Protein AF-A0A354C3R6-F1 (afdb_monomer)

Foldseek 3Di:
DVVCCVPVLPDQDDDDDDDPDDPPPDDDDDDDDPLVVLLVLLLVLCVVCVVVLVVQQDPVLNVLSVVLNVDPDLLPLADDLLSVLSSVLSLVLVLVVPVPCSVVSVVSCSSVVSSVVSNVCNVPVPDDPVRNVVVVVVSSVSNSVCVVVSVVSRD

Secondary structure (DSSP, 8-state):
-GGGHHHHTT--S----PPPS-----PPPP----HHHHHHHHHHHHHHHHHHHTTTS-HHHHHHHHHHHH---STT----HHHHHHHHHHHHHHHHH-TTTHHHHHHTTHHHHHHHHHHHHHHHTT--HHHHHHHHHHHHHHHHHTHHHHHHH--

Solvent-accessible surface area (backbone atoms only — not comparable to full-atom values): 9288 Å² total; per-residue (Å²): 110,79,95,48,42,84,55,61,73,71,57,81,67,87,74,93,72,89,80,84,78,81,84,75,84,72,77,76,81,88,77,90,77,68,46,68,58,28,47,48,48,20,47,52,37,44,74,75,37,39,80,62,48,62,75,68,47,53,73,72,49,48,50,50,54,54,50,56,65,68,54,82,53,74,83,72,38,72,61,57,64,72,50,50,46,51,48,53,43,41,49,54,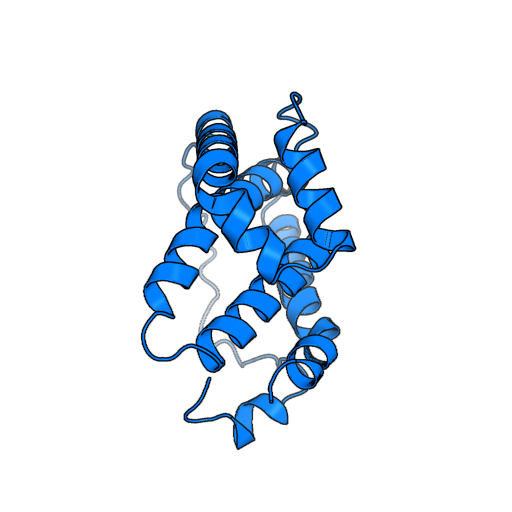36,51,40,66,78,31,78,92,52,25,64,70,56,53,59,64,44,53,28,57,49,30,36,44,51,38,17,44,52,59,74,43,71,89,47,54,72,68,58,43,53,55,48,50,52,54,52,54,46,54,47,46,76,44,40,69,58,42,56,75,63,57,126

Sequence (155 aa):
MESYADYWRNIKGSQEVPTLGDAIGQVPVPFEIDQANLIEYFKIGFKNFGLVWEKFVERKDWKVIKNLVRNSSMEEFNFPIETWVRIVYRYVGVFHDTPRQRFKVLDTMIPLYYARVASMVNELKEKNQEESEQHFEKQARAFEDMKDYLLKIWK

Structure (mmCIF, N/CA/C/O backbone):
data_AF-A0A354C3R6-F1
#
_entry.id   AF-A0A354C3R6-F1
#
loop_
_atom_site.group_PDB
_atom_site.id
_atom_site.type_symbol
_atom_site.label_atom_id
_atom_site.label_alt_id
_atom_site.label_comp_id
_atom_site.label_asym_id
_atom_site.label_entity_id
_atom_site.label_seq_id
_atom_site.pdbx_PDB_ins_code
_atom_site.Cartn_x
_atom_site.Cartn_y
_atom_site.Cartn_z
_atom_site.occupancy
_atom_site.B_iso_or_equiv
_atom_site.auth_seq_id
_atom_site.auth_comp_id
_atom_site.auth_asym_id
_atom_site.auth_atom_id
_atom_site.pdbx_PDB_model_num
ATOM 1 N N . MET A 1 1 ? 5.071 -17.386 -5.646 1.00 80.50 1 MET A N 1
ATOM 2 C CA . MET A 1 1 ? 4.512 -16.866 -6.913 1.00 80.50 1 MET A CA 1
ATOM 3 C C . MET A 1 1 ? 5.106 -17.606 -8.106 1.00 80.50 1 MET A C 1
ATOM 5 O O . MET A 1 1 ? 4.322 -18.172 -8.850 1.00 80.50 1 MET A O 1
ATOM 9 N N . GLU A 1 2 ? 6.437 -17.711 -8.237 1.00 85.38 2 GLU A N 1
ATOM 10 C CA . GLU A 1 2 ? 7.088 -18.434 -9.356 1.00 85.38 2 GLU A CA 1
ATOM 11 C C . GLU A 1 2 ? 6.682 -19.909 -9.490 1.00 85.38 2 GLU A C 1
ATOM 13 O O . GLU A 1 2 ? 6.153 -20.319 -10.515 1.00 85.38 2 GLU A O 1
ATOM 18 N N . SER A 1 3 ? 6.875 -20.706 -8.435 1.00 88.69 3 SER A N 1
ATOM 19 C CA . SER A 1 3 ? 6.736 -22.171 -8.490 1.00 88.69 3 SER A CA 1
ATOM 20 C C . SER A 1 3 ? 5.326 -22.680 -8.807 1.00 88.69 3 SER A C 1
ATOM 22 O O . SER A 1 3 ? 5.171 -23.839 -9.161 1.00 88.69 3 SER A O 1
ATOM 24 N N . TYR A 1 4 ? 4.307 -21.829 -8.668 1.00 91.25 4 TYR A N 1
ATOM 25 C CA . TYR A 1 4 ? 2.898 -22.182 -8.875 1.00 91.25 4 TYR A CA 1
ATOM 26 C C . TYR A 1 4 ? 2.200 -21.194 -9.814 1.00 91.25 4 TYR A C 1
ATOM 28 O O . TYR A 1 4 ? 0.992 -20.979 -9.703 1.00 91.25 4 TYR A O 1
ATOM 36 N N . ALA A 1 5 ? 2.965 -20.557 -10.707 1.00 88.81 5 ALA A N 1
ATOM 37 C CA . ALA A 1 5 ? 2.466 -19.539 -11.624 1.00 88.81 5 ALA A CA 1
ATOM 38 C C . ALA A 1 5 ? 1.296 -20.028 -12.481 1.00 88.81 5 ALA A C 1
ATOM 40 O O . ALA A 1 5 ? 0.275 -19.348 -12.559 1.00 88.81 5 ALA A O 1
ATOM 41 N N . ASP A 1 6 ? 1.399 -21.238 -13.020 1.00 88.94 6 ASP A N 1
ATOM 42 C CA . ASP A 1 6 ? 0.348 -21.835 -13.848 1.00 88.94 6 ASP A CA 1
ATOM 43 C C . ASP A 1 6 ? -0.947 -22.084 -13.069 1.00 88.94 6 ASP A C 1
ATOM 45 O O . ASP A 1 6 ? -2.031 -22.100 -13.645 1.00 88.94 6 ASP A O 1
ATOM 49 N N . TYR A 1 7 ? -0.867 -22.232 -11.746 1.00 91.19 7 TYR A N 1
ATOM 50 C CA . TYR A 1 7 ? -2.044 -22.416 -10.909 1.00 91.19 7 TYR A CA 1
ATOM 51 C C . TYR A 1 7 ? -2.679 -21.073 -10.546 1.00 91.19 7 TYR A C 1
ATOM 53 O O . TYR A 1 7 ? -3.830 -20.807 -10.897 1.00 91.19 7 TYR A O 1
ATOM 61 N N . TRP A 1 8 ? -1.935 -20.182 -9.878 1.00 91.50 8 TRP A N 1
ATOM 62 C CA . TRP A 1 8 ? -2.540 -18.965 -9.334 1.00 91.50 8 TRP A CA 1
ATOM 63 C C . TRP A 1 8 ? -3.007 -17.998 -10.422 1.00 91.50 8 TRP A C 1
ATOM 65 O O . TRP A 1 8 ? -3.975 -17.279 -10.179 1.00 91.50 8 TRP A O 1
ATOM 75 N N . ARG A 1 9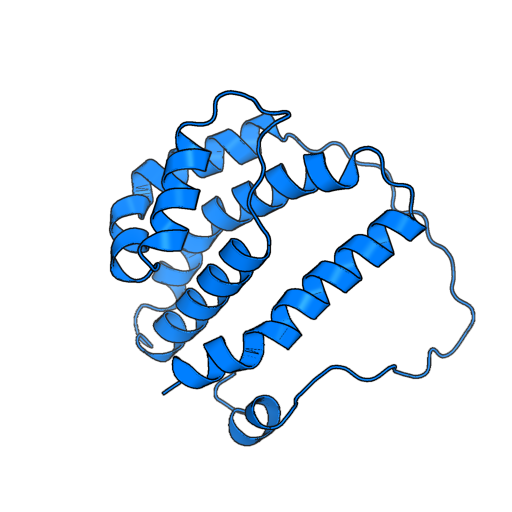 ? -2.393 -17.984 -11.616 1.00 91.75 9 ARG A N 1
ATOM 76 C CA . ARG A 1 9 ? -2.833 -17.119 -12.728 1.00 91.75 9 ARG A CA 1
ATOM 77 C C . ARG A 1 9 ? -4.255 -17.442 -13.201 1.00 91.75 9 ARG A C 1
ATOM 79 O O . ARG A 1 9 ? -4.958 -16.539 -13.636 1.00 91.75 9 ARG A O 1
ATOM 86 N N . ASN A 1 10 ? -4.681 -18.700 -13.073 1.00 91.19 10 ASN A N 1
ATOM 87 C CA . ASN A 1 10 ? -5.989 -19.174 -13.534 1.00 91.19 10 ASN A CA 1
ATOM 88 C C . ASN A 1 10 ? -7.115 -18.995 -12.501 1.00 91.19 10 ASN A C 1
ATOM 90 O O . ASN A 1 10 ? -8.291 -19.067 -12.854 1.00 91.19 10 ASN A O 1
ATOM 94 N N . ILE A 1 11 ? -6.778 -18.736 -11.236 1.00 91.31 11 ILE A N 1
ATOM 95 C CA . ILE A 1 11 ? -7.765 -18.457 -10.184 1.00 91.31 11 ILE A CA 1
ATOM 96 C C . ILE A 1 11 ? -8.367 -17.064 -10.409 1.00 91.31 11 ILE A C 1
ATOM 98 O O . ILE A 1 11 ? -7.623 -16.113 -10.624 1.00 91.31 11 ILE A O 1
ATOM 102 N N . LYS A 1 12 ? -9.691 -16.906 -10.331 1.00 85.31 12 LYS A N 1
ATOM 103 C CA . LYS A 1 12 ? -10.363 -15.611 -10.583 1.00 85.31 12 LYS A CA 1
ATOM 104 C C . LYS A 1 12 ? -11.021 -14.974 -9.361 1.00 85.31 12 LYS A C 1
ATOM 106 O O . LYS A 1 12 ? -11.464 -13.841 -9.459 1.00 85.31 12 LYS A O 1
ATOM 111 N N . GLY A 1 13 ? -11.047 -15.675 -8.237 1.00 88.00 13 GLY A N 1
ATOM 112 C CA . GLY A 1 13 ? -11.582 -15.165 -6.982 1.00 88.00 13 GLY A CA 1
ATOM 113 C C . GLY A 1 13 ? -11.345 -16.152 -5.850 1.00 88.00 13 GLY A C 1
ATOM 114 O O . GLY A 1 13 ? -10.824 -17.253 -6.080 1.00 88.00 13 GLY A O 1
ATOM 115 N N . SER A 1 14 ? -11.704 -15.742 -4.643 1.00 89.50 14 SER A N 1
ATOM 116 C CA . SER A 1 14 ? -11.770 -16.621 -3.481 1.00 89.50 14 SER A CA 1
ATOM 117 C C . SER A 1 14 ? -13.052 -17.458 -3.472 1.00 89.50 14 SER A C 1
ATOM 119 O O . SER A 1 14 ? -14.014 -17.209 -4.199 1.00 89.50 14 SER A O 1
ATOM 121 N N . GLN A 1 15 ? -13.028 -18.510 -2.661 1.00 87.75 15 GLN A N 1
ATOM 122 C CA . GLN A 1 15 ? -14.178 -19.356 -2.378 1.00 87.75 15 GLN A CA 1
ATOM 123 C C . GLN A 1 15 ? -14.313 -19.475 -0.863 1.00 87.75 15 GLN A C 1
ATOM 125 O O . GLN A 1 15 ? -13.300 -19.568 -0.162 1.00 87.75 15 GLN A O 1
ATOM 130 N N . GLU A 1 16 ? -15.547 -19.492 -0.367 1.00 85.25 16 GLU A N 1
ATOM 131 C CA . GLU A 1 16 ? -15.797 -19.782 1.041 1.00 85.25 16 GLU A CA 1
ATOM 132 C C . GLU A 1 16 ? -15.270 -21.178 1.383 1.00 85.25 16 GLU A C 1
ATOM 134 O O . GLU A 1 16 ? -15.439 -22.142 0.628 1.00 85.25 16 GLU A O 1
ATOM 139 N N . VAL A 1 17 ? -14.602 -21.281 2.528 1.00 86.25 17 VAL A N 1
ATOM 140 C CA . VAL A 1 17 ? -14.112 -22.549 3.062 1.00 86.25 17 VAL A CA 1
ATOM 141 C C . VAL A 1 17 ? -14.989 -22.969 4.238 1.00 86.25 17 VAL A C 1
ATOM 143 O O . VAL A 1 17 ? -15.338 -22.119 5.057 1.00 86.25 17 VAL A O 1
ATOM 146 N N . PRO A 1 18 ? -15.351 -24.260 4.359 1.00 85.50 18 PRO A N 1
ATOM 147 C CA . PRO A 1 18 ? -16.109 -24.732 5.508 1.00 85.50 18 PRO A CA 1
ATOM 148 C C . PRO A 1 18 ? -15.348 -24.470 6.811 1.00 85.50 18 PRO A C 1
ATOM 150 O O . PRO A 1 18 ? -14.233 -24.963 6.997 1.00 85.50 18 PRO A O 1
ATOM 153 N N . THR A 1 19 ? -15.965 -23.728 7.724 1.00 80.81 19 THR A N 1
ATOM 154 C CA . THR A 1 19 ? -15.452 -23.552 9.084 1.00 80.81 19 THR A CA 1
ATOM 155 C C . THR A 1 19 ? -15.842 -24.769 9.918 1.00 80.81 19 THR A C 1
ATOM 157 O O . THR A 1 19 ? -17.015 -25.131 9.988 1.00 80.81 19 THR A O 1
ATOM 160 N N . LEU A 1 20 ? -14.859 -25.426 10.535 1.00 82.88 20 LEU A N 1
ATOM 161 C CA . LEU A 1 20 ? -15.087 -26.553 11.440 1.00 82.88 20 LEU A CA 1
ATOM 162 C C . LEU A 1 20 ? -14.981 -26.084 12.893 1.00 82.88 2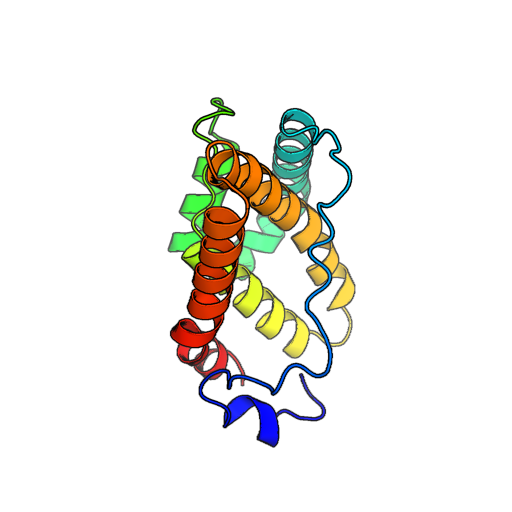0 LEU A C 1
ATOM 164 O O . LEU A 1 20 ? -13.969 -25.504 13.280 1.00 82.88 20 LEU A O 1
ATOM 168 N N . GLY A 1 21 ? -15.997 -26.406 13.696 1.00 82.38 21 GLY A N 1
ATOM 169 C CA . GLY A 1 21 ? -16.082 -26.024 15.107 1.00 82.38 21 GLY A CA 1
ATOM 170 C C . GLY A 1 21 ? -16.800 -24.693 15.336 1.00 82.38 21 GLY A C 1
ATOM 171 O O . GLY A 1 21 ? -17.182 -24.001 14.393 1.00 82.38 21 GLY A O 1
ATOM 172 N N . ASP A 1 22 ? -16.998 -24.351 16.607 1.00 77.88 22 ASP A N 1
ATOM 173 C CA . ASP A 1 22 ? -17.634 -23.096 16.995 1.00 77.88 22 ASP A CA 1
ATOM 174 C C . ASP A 1 22 ? -16.661 -21.926 16.819 1.00 77.88 22 ASP A C 1
ATOM 176 O O . ASP A 1 22 ? -15.499 -21.989 17.234 1.00 77.88 22 ASP A O 1
ATOM 180 N N . ALA A 1 23 ? -17.142 -20.831 16.228 1.00 68.75 23 ALA A N 1
ATOM 181 C CA . ALA A 1 23 ? -16.387 -19.589 16.162 1.00 68.75 23 ALA A CA 1
ATOM 182 C C . ALA A 1 23 ? -16.225 -19.030 17.582 1.00 68.75 23 ALA A C 1
ATOM 184 O O . ALA A 1 23 ? -17.138 -18.424 18.144 1.00 68.75 23 ALA A O 1
ATOM 185 N N . ILE A 1 24 ? -15.053 -19.240 18.180 1.00 68.12 24 ILE A N 1
ATOM 186 C CA . ILE A 1 24 ? -14.706 -18.595 19.443 1.00 68.12 24 ILE A CA 1
ATOM 187 C C . ILE A 1 24 ? -14.437 -17.131 19.106 1.00 68.12 24 ILE A C 1
ATOM 189 O O . ILE A 1 24 ? -13.367 -16.796 18.603 1.00 68.12 24 ILE A O 1
ATOM 193 N N . GLY A 1 25 ? -15.427 -16.268 19.345 1.00 63.12 25 GLY A N 1
ATOM 194 C CA . GLY A 1 25 ? -15.300 -14.819 19.206 1.00 63.12 25 GLY A CA 1
ATOM 195 C C . GLY A 1 25 ? -14.273 -14.278 20.196 1.00 63.12 25 GLY A C 1
ATOM 196 O O . GLY A 1 25 ? -14.624 -13.814 21.277 1.00 63.12 25 GLY A O 1
ATOM 197 N N . GLN A 1 26 ? -12.990 -14.388 19.862 1.00 67.81 26 GLN A N 1
ATOM 198 C CA . GLN A 1 26 ? -11.923 -13.779 20.636 1.00 67.81 26 GLN A CA 1
ATOM 199 C C . GLN A 1 26 ? -11.850 -12.311 20.246 1.00 67.81 26 GLN A C 1
ATOM 201 O O . GLN A 1 26 ? -11.514 -11.969 19.114 1.00 67.81 26 GLN A O 1
ATOM 206 N N . VAL A 1 27 ? -12.177 -11.442 21.196 1.00 71.50 27 VAL A N 1
ATOM 207 C CA . VAL A 1 27 ? -11.897 -10.019 21.049 1.00 71.50 27 VAL A CA 1
ATOM 208 C C . VAL A 1 27 ? -10.385 -9.847 21.218 1.00 71.50 27 VAL A C 1
ATOM 210 O O . VAL A 1 27 ? -9.851 -10.255 22.256 1.00 71.50 27 VAL A O 1
ATOM 213 N N . PRO A 1 28 ? -9.671 -9.299 20.221 1.00 73.19 28 PRO A N 1
ATOM 214 C CA . PRO A 1 28 ? -8.247 -9.045 20.362 1.00 73.19 28 PRO A CA 1
ATOM 215 C C . PRO A 1 28 ? -8.009 -8.067 21.516 1.00 73.19 28 PRO A C 1
ATOM 217 O O . PRO A 1 28 ? -8.788 -7.138 21.735 1.00 73.19 28 PRO A O 1
ATOM 220 N N . VAL A 1 29 ? -6.921 -8.275 22.261 1.00 80.44 29 VAL A N 1
ATOM 221 C CA . VAL A 1 29 ? -6.535 -7.354 23.335 1.00 80.44 29 VAL A CA 1
ATOM 222 C C . VAL A 1 29 ? -6.251 -5.979 22.714 1.00 80.44 29 VAL A C 1
ATOM 224 O O . VAL A 1 29 ? -5.459 -5.912 21.770 1.00 80.44 29 VAL A O 1
ATOM 227 N N . PRO A 1 30 ? -6.867 -4.892 23.216 1.00 81.31 30 PRO A N 1
ATOM 228 C CA . PRO A 1 30 ? -6.588 -3.552 22.723 1.00 81.31 30 PRO A CA 1
ATOM 229 C C . PRO A 1 30 ? -5.106 -3.206 22.873 1.00 81.31 30 PRO A C 1
ATOM 231 O O . PRO A 1 30 ? -4.490 -3.488 23.902 1.00 81.31 30 PRO A O 1
ATOM 234 N N . PHE A 1 31 ? -4.545 -2.564 21.856 1.00 84.56 31 PHE A N 1
ATOM 235 C CA . PHE A 1 31 ? -3.199 -2.008 21.891 1.00 84.56 31 PHE A CA 1
ATOM 236 C C . PHE A 1 31 ? -3.200 -0.630 21.235 1.00 84.56 31 PHE A C 1
ATOM 238 O O . PHE A 1 31 ? -4.036 -0.335 20.380 1.00 84.56 31 PHE A O 1
ATOM 245 N N . GLU A 1 32 ? -2.264 0.216 21.647 1.00 86.75 32 GLU A N 1
ATOM 246 C CA . GLU A 1 32 ? -2.126 1.560 21.096 1.00 86.75 32 GLU A CA 1
ATOM 247 C C . GLU A 1 32 ? -1.257 1.543 19.837 1.00 86.75 32 GLU A C 1
ATOM 249 O O . GLU A 1 32 ? -0.228 0.865 19.771 1.00 86.75 32 GLU A O 1
ATOM 254 N N . ILE A 1 33 ? -1.673 2.310 18.829 1.00 89.38 33 ILE A N 1
ATOM 255 C CA . ILE A 1 33 ? -0.917 2.511 17.594 1.00 89.38 33 ILE A CA 1
ATOM 256 C C . ILE A 1 33 ? -0.395 3.943 17.582 1.00 89.38 33 ILE A C 1
ATOM 258 O O . ILE A 1 33 ? -1.173 4.895 17.543 1.00 89.38 33 ILE A O 1
ATOM 262 N N . ASP A 1 34 ? 0.927 4.097 17.538 1.00 95.69 34 ASP A N 1
ATOM 263 C CA . ASP A 1 34 ? 1.570 5.396 17.334 1.00 95.69 34 ASP A CA 1
ATOM 264 C C . ASP A 1 34 ? 1.496 5.802 15.850 1.00 95.69 34 ASP A C 1
ATOM 266 O O . ASP A 1 34 ? 2.422 5.606 15.054 1.00 95.69 34 ASP A O 1
ATOM 270 N N . GLN A 1 35 ? 0.339 6.338 15.458 1.00 96.31 35 GLN A N 1
ATOM 271 C CA . GLN A 1 35 ? 0.071 6.776 14.088 1.00 96.31 35 GLN A CA 1
ATOM 272 C C . GLN A 1 35 ? 1.014 7.906 13.647 1.00 96.31 35 GLN A C 1
ATOM 274 O O . GLN A 1 35 ? 1.418 7.949 12.481 1.00 96.31 35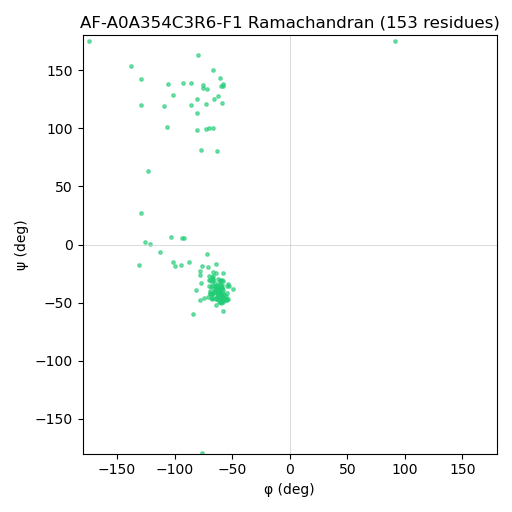 GLN A O 1
ATOM 279 N N . ALA A 1 36 ? 1.399 8.796 14.567 1.00 96.94 36 ALA A N 1
ATOM 280 C CA . ALA A 1 36 ? 2.310 9.900 14.284 1.00 96.94 36 ALA A CA 1
ATOM 281 C C . ALA A 1 36 ? 3.670 9.375 13.813 1.00 96.94 36 ALA A C 1
ATOM 283 O O . ALA A 1 36 ? 4.164 9.777 12.755 1.00 96.94 36 ALA A O 1
ATOM 284 N N . ASN A 1 37 ? 4.223 8.411 14.548 1.00 97.44 37 ASN A N 1
ATOM 285 C CA . ASN A 1 37 ? 5.506 7.806 14.226 1.00 97.44 37 ASN A CA 1
ATOM 286 C C . ASN A 1 37 ? 5.445 6.977 12.930 1.00 97.44 37 ASN A C 1
ATOM 288 O O . ASN A 1 37 ? 6.365 7.028 12.115 1.00 97.44 37 ASN A O 1
ATOM 292 N N . LEU A 1 38 ? 4.329 6.288 12.652 1.00 97.88 38 LEU A N 1
ATOM 293 C CA . LEU A 1 38 ? 4.122 5.612 11.361 1.00 97.88 38 LEU A CA 1
ATOM 294 C C . LEU A 1 38 ? 4.184 6.591 10.174 1.00 97.88 38 LEU A C 1
ATOM 296 O O . LEU A 1 38 ? 4.849 6.311 9.169 1.00 97.88 38 LEU A O 1
ATOM 300 N N . ILE A 1 39 ? 3.525 7.750 10.285 1.00 98.38 39 ILE A N 1
ATOM 301 C CA . ILE A 1 39 ? 3.561 8.799 9.253 1.00 98.38 39 ILE A CA 1
ATOM 302 C C . ILE A 1 39 ? 4.972 9.390 9.134 1.00 98.38 39 ILE A C 1
ATOM 304 O O . ILE A 1 39 ? 5.441 9.652 8.022 1.00 98.38 39 ILE A O 1
ATOM 308 N N . GLU A 1 40 ? 5.671 9.589 10.250 1.00 98.06 40 GLU A N 1
ATOM 309 C CA . GLU A 1 40 ? 7.043 10.092 10.248 1.00 98.06 40 GLU A CA 1
ATOM 310 C C . GLU A 1 40 ? 8.012 9.117 9.568 1.00 98.06 40 GLU A C 1
ATOM 312 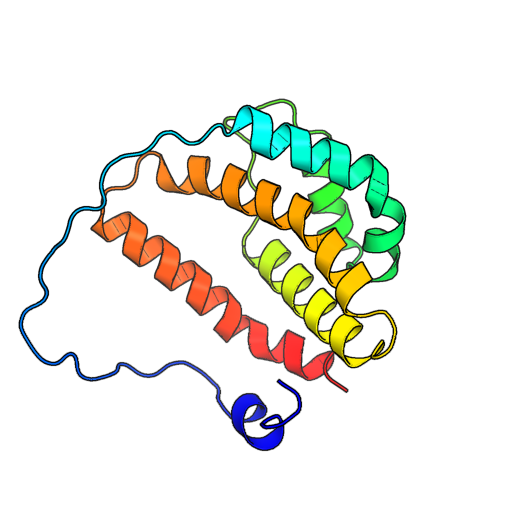O O . GLU A 1 40 ? 8.743 9.519 8.655 1.00 98.06 40 GLU A O 1
ATOM 317 N N . TYR A 1 41 ? 7.956 7.823 9.897 1.00 98.06 41 TYR A N 1
ATOM 318 C CA . TYR A 1 41 ? 8.758 6.802 9.223 1.00 98.06 41 TYR A CA 1
ATOM 319 C C . TYR A 1 41 ? 8.452 6.709 7.731 1.00 98.06 41 TYR A C 1
ATOM 321 O O . TYR A 1 41 ? 9.377 6.566 6.927 1.00 98.06 41 TYR A O 1
ATOM 329 N N . PHE A 1 42 ? 7.186 6.847 7.331 1.00 98.50 42 PHE A N 1
ATOM 330 C CA . PHE A 1 42 ? 6.827 6.958 5.919 1.00 98.50 42 PHE A CA 1
ATOM 331 C C . PHE A 1 42 ? 7.515 8.158 5.250 1.00 98.50 42 PHE A C 1
ATOM 333 O O . PHE A 1 42 ? 8.141 8.005 4.197 1.00 98.50 42 PHE A O 1
ATOM 340 N N . LYS A 1 43 ? 7.453 9.346 5.865 1.00 98.38 43 LYS A N 1
ATOM 341 C CA . LYS A 1 43 ? 8.075 10.571 5.332 1.00 98.38 43 LYS A CA 1
ATOM 342 C C . LYS A 1 43 ? 9.601 10.455 5.251 1.00 98.38 43 LYS A C 1
ATOM 344 O O . LYS A 1 43 ? 10.189 10.902 4.264 1.00 98.38 43 LYS A O 1
ATOM 349 N N . ILE A 1 44 ? 10.248 9.830 6.236 1.00 98.25 44 ILE A N 1
ATOM 350 C CA . ILE A 1 44 ? 11.687 9.517 6.202 1.00 98.25 44 ILE A CA 1
ATOM 351 C C . ILE A 1 44 ? 11.989 8.531 5.066 1.00 98.25 44 ILE A C 1
ATOM 353 O O . ILE A 1 44 ? 12.894 8.760 4.264 1.00 98.25 44 ILE A O 1
ATOM 357 N N . GLY A 1 45 ? 11.189 7.473 4.935 1.00 97.94 45 GLY A N 1
ATOM 358 C CA . GLY A 1 45 ? 11.305 6.504 3.851 1.00 97.94 45 GLY A CA 1
ATOM 359 C C . GLY A 1 45 ? 11.170 7.133 2.467 1.00 97.94 45 GLY A C 1
ATOM 360 O O . GLY A 1 45 ? 11.946 6.804 1.576 1.00 97.94 45 GLY A O 1
ATOM 361 N N . PHE A 1 46 ? 10.263 8.097 2.293 1.00 98.25 46 PHE A N 1
ATOM 362 C CA . PHE A 1 46 ? 10.137 8.846 1.042 1.00 98.25 46 PHE A CA 1
ATOM 363 C C . PHE A 1 46 ? 11.406 9.633 0.701 1.00 98.25 46 PHE A C 1
ATOM 365 O O . PHE A 1 46 ? 11.827 9.634 -0.455 1.00 98.25 46 PHE A O 1
ATOM 372 N N . LYS A 1 47 ? 12.056 10.260 1.690 1.00 98.00 47 LYS A N 1
ATOM 373 C CA . LYS A 1 47 ? 13.338 10.954 1.478 1.00 98.00 47 LYS A CA 1
ATOM 374 C C . LYS A 1 47 ? 14.443 9.987 1.038 1.00 98.00 47 LYS A C 1
ATOM 376 O O . LYS A 1 47 ? 15.237 10.335 0.171 1.00 98.00 47 LYS A O 1
ATOM 381 N N . ASN A 1 48 ? 14.463 8.777 1.597 1.00 97.38 48 ASN A N 1
ATOM 382 C CA . ASN A 1 48 ? 15.506 7.782 1.333 1.00 97.38 48 ASN A CA 1
ATOM 383 C C . ASN A 1 48 ? 15.286 7.004 0.025 1.00 97.38 48 ASN A C 1
ATOM 385 O O . ASN A 1 48 ? 16.240 6.710 -0.694 1.00 97.38 48 ASN A O 1
ATOM 389 N N . PHE A 1 49 ? 14.035 6.660 -0.288 1.00 97.31 49 PHE A N 1
ATOM 390 C CA . PHE A 1 49 ? 13.687 5.708 -1.347 1.00 97.31 49 PHE A CA 1
ATOM 391 C C . PHE A 1 49 ? 12.786 6.289 -2.439 1.00 97.31 49 PHE A C 1
ATOM 393 O O . PHE A 1 49 ? 12.480 5.587 -3.400 1.00 97.31 49 PHE A O 1
ATOM 400 N N . GLY A 1 50 ? 12.393 7.564 -2.366 1.00 96.69 50 GLY A N 1
ATOM 401 C CA . GLY A 1 50 ? 11.497 8.181 -3.350 1.00 96.69 50 GLY A CA 1
ATOM 402 C C . GLY A 1 50 ? 11.993 8.048 -4.795 1.00 96.69 50 GLY A C 1
ATOM 403 O O . GLY A 1 50 ? 11.219 7.683 -5.676 1.00 96.69 50 GLY A O 1
ATOM 404 N N . LEU A 1 51 ? 13.300 8.227 -5.028 1.00 95.75 51 LEU A N 1
ATOM 405 C CA . LEU A 1 51 ? 13.920 8.029 -6.349 1.00 95.75 51 LEU A CA 1
ATOM 406 C C . LEU A 1 51 ? 13.909 6.567 -6.818 1.00 95.75 51 LEU A C 1
ATOM 408 O O . LEU A 1 51 ? 14.018 6.302 -8.012 1.00 95.75 51 LEU A O 1
ATOM 412 N N . VAL A 1 52 ? 13.830 5.605 -5.896 1.00 94.56 52 VAL A N 1
ATOM 413 C CA . VAL A 1 52 ? 13.689 4.181 -6.223 1.00 94.56 52 VAL A CA 1
ATOM 414 C C . VAL A 1 52 ? 12.243 3.897 -6.614 1.00 94.56 52 VAL A C 1
ATOM 416 O O . VAL A 1 52 ? 12.010 3.314 -7.670 1.00 94.56 52 VAL A O 1
ATOM 419 N N . TRP A 1 53 ? 11.281 4.368 -5.819 1.00 97.00 53 TRP A N 1
ATOM 420 C CA . TRP A 1 53 ? 9.852 4.202 -6.088 1.00 97.00 53 TRP A CA 1
ATOM 421 C C . TRP A 1 53 ? 9.438 4.832 -7.422 1.00 97.00 53 TRP A C 1
ATOM 423 O O . TRP A 1 53 ? 8.732 4.198 -8.203 1.00 97.00 53 TRP A O 1
ATOM 433 N N . GLU A 1 54 ? 9.931 6.034 -7.734 1.00 96.62 54 GLU A N 1
ATOM 434 C CA . GLU A 1 54 ? 9.614 6.751 -8.978 1.00 96.62 54 GLU A CA 1
ATOM 435 C C . GLU A 1 54 ? 9.976 5.963 -10.250 1.00 96.62 54 GLU A C 1
ATOM 437 O O . GLU A 1 54 ? 9.351 6.156 -11.291 1.00 96.62 54 GLU A O 1
ATOM 442 N N . LYS A 1 55 ? 10.938 5.032 -10.177 1.00 94.56 55 LYS A N 1
ATOM 443 C CA . LYS A 1 55 ? 11.356 4.224 -11.335 1.00 94.56 55 LYS A CA 1
ATOM 444 C C . LYS A 1 55 ? 10.307 3.216 -11.783 1.00 94.56 55 LYS A C 1
ATOM 446 O O . LYS A 1 55 ? 10.289 2.856 -12.957 1.00 94.56 55 LYS A O 1
ATOM 451 N N . PHE A 1 56 ? 9.484 2.711 -10.864 1.00 94.38 56 PHE A N 1
ATOM 452 C CA . PHE A 1 56 ? 8.573 1.605 -11.165 1.00 94.38 56 PHE A CA 1
ATOM 453 C C . PHE A 1 56 ? 7.127 1.839 -10.734 1.00 94.38 56 PHE A C 1
ATOM 455 O O . PHE A 1 56 ? 6.255 1.136 -11.243 1.00 94.38 56 PHE A O 1
ATOM 462 N N . VAL A 1 57 ? 6.843 2.791 -9.845 1.00 96.62 57 VAL A N 1
ATOM 463 C CA . VAL A 1 57 ? 5.473 3.182 -9.491 1.00 96.62 57 VAL A CA 1
ATOM 464 C C . VAL A 1 57 ? 4.871 4.022 -10.619 1.00 96.62 57 VAL A C 1
ATOM 466 O O . VAL A 1 57 ? 5.518 4.904 -11.181 1.00 96.62 57 VAL A O 1
ATOM 469 N N . GLU A 1 58 ? 3.611 3.765 -10.968 1.00 96.62 58 GLU A N 1
ATOM 470 C CA . GLU A 1 58 ? 2.939 4.497 -12.042 1.00 96.62 58 GLU A CA 1
ATOM 471 C C . GLU A 1 58 ? 2.723 5.970 -11.687 1.00 96.62 58 GLU A C 1
ATOM 473 O O . GLU A 1 58 ? 2.491 6.337 -10.536 1.00 96.62 58 GLU A O 1
ATOM 478 N N . ARG A 1 59 ? 2.703 6.842 -12.702 1.00 97.75 59 ARG A N 1
ATOM 479 C CA . ARG A 1 59 ? 2.587 8.298 -12.509 1.00 97.75 59 ARG A CA 1
ATOM 480 C C . ARG A 1 59 ? 1.377 8.713 -11.662 1.00 97.75 59 ARG A C 1
ATOM 482 O O . ARG A 1 59 ? 1.473 9.694 -10.928 1.00 97.75 59 ARG A O 1
ATOM 489 N N . LYS A 1 60 ? 0.239 8.018 -11.783 1.00 97.69 60 LYS A N 1
ATOM 490 C CA . LYS A 1 60 ? -0.967 8.303 -10.984 1.00 97.69 60 LYS A CA 1
ATOM 491 C C . LYS A 1 60 ? -0.752 7.989 -9.501 1.00 97.69 60 LYS A C 1
ATOM 493 O O . LYS A 1 60 ? -1.070 8.824 -8.663 1.00 97.69 60 LYS A O 1
ATOM 498 N N . ASP A 1 61 ? -0.117 6.863 -9.197 1.00 98.31 61 ASP A N 1
ATOM 499 C CA . ASP A 1 61 ? 0.122 6.396 -7.831 1.00 98.31 61 ASP A CA 1
ATOM 500 C C . ASP A 1 61 ? 1.274 7.178 -7.186 1.00 98.31 61 ASP A C 1
ATOM 502 O O . ASP A 1 61 ? 1.224 7.539 -6.013 1.00 98.31 61 ASP A O 1
ATOM 506 N N . TRP A 1 62 ? 2.261 7.588 -7.987 1.00 98.38 62 TRP A N 1
ATOM 507 C CA . TRP A 1 62 ? 3.323 8.495 -7.558 1.00 98.38 62 TRP A CA 1
ATOM 508 C C . TRP A 1 62 ? 2.793 9.863 -7.112 1.00 98.38 62 TRP A C 1
ATOM 510 O O . TRP A 1 62 ? 3.284 10.441 -6.141 1.00 98.38 62 TRP A O 1
ATOM 520 N N . LYS A 1 63 ? 1.767 10.401 -7.790 1.00 98.31 63 LYS A N 1
ATOM 521 C CA . LYS A 1 63 ? 1.099 11.635 -7.342 1.00 98.31 63 LYS A CA 1
ATOM 522 C C . LYS A 1 63 ? 0.449 11.445 -5.971 1.00 98.31 63 LYS A C 1
ATOM 524 O O . LYS A 1 63 ? 0.588 12.333 -5.136 1.00 98.31 63 LYS A O 1
ATOM 529 N N . VAL A 1 64 ? -0.197 10.302 -5.734 1.00 98.50 64 VAL A N 1
ATOM 530 C CA . VAL A 1 64 ? -0.804 9.973 -4.434 1.00 98.50 64 VAL A CA 1
ATOM 531 C C . VAL A 1 64 ? 0.262 9.930 -3.339 1.00 98.50 64 VAL A C 1
ATOM 533 O O . VAL A 1 64 ? 0.120 10.636 -2.347 1.00 98.50 64 VAL A O 1
ATOM 536 N N . ILE A 1 65 ? 1.375 9.217 -3.552 1.00 98.38 65 ILE A N 1
ATOM 537 C CA . ILE A 1 65 ? 2.492 9.166 -2.589 1.00 98.38 65 ILE A CA 1
ATOM 538 C C . ILE A 1 65 ? 2.999 10.577 -2.260 1.00 98.38 65 ILE A C 1
ATOM 540 O O . ILE A 1 65 ? 3.157 10.927 -1.093 1.00 98.38 65 ILE A O 1
ATOM 544 N N . LYS A 1 66 ? 3.219 11.427 -3.270 1.00 98.31 66 LYS A N 1
ATOM 545 C CA . LYS A 1 66 ? 3.684 12.804 -3.037 1.00 98.31 66 LYS A CA 1
ATOM 546 C C . LYS A 1 66 ? 2.677 13.654 -2.266 1.00 98.31 66 LYS A C 1
ATOM 548 O O . LYS A 1 66 ? 3.090 14.489 -1.464 1.00 98.31 66 LYS A O 1
ATOM 553 N N . ASN A 1 67 ? 1.382 13.459 -2.501 1.00 98.12 67 ASN A N 1
ATOM 554 C CA . ASN A 1 67 ? 0.336 14.151 -1.754 1.00 98.12 67 ASN A CA 1
ATOM 555 C C . ASN A 1 67 ? 0.303 13.686 -0.293 1.00 98.12 67 ASN A C 1
ATOM 557 O O . ASN A 1 67 ? 0.265 14.532 0.594 1.00 98.12 67 ASN A O 1
ATOM 561 N N . LEU A 1 68 ? 0.427 12.379 -0.038 1.00 98.00 68 LEU A N 1
ATOM 562 C CA . LEU A 1 68 ? 0.526 11.819 1.316 1.00 98.00 68 LEU A CA 1
ATOM 563 C C . LEU A 1 68 ? 1.698 12.414 2.104 1.00 98.00 68 LEU A C 1
ATOM 565 O O . LEU A 1 68 ? 1.546 12.786 3.261 1.00 98.00 68 LEU A O 1
ATOM 569 N N . VAL A 1 69 ? 2.868 12.557 1.475 1.00 97.38 69 VAL A N 1
ATOM 570 C CA . VAL A 1 69 ? 4.058 13.142 2.124 1.00 97.38 69 VAL A CA 1
ATOM 571 C C . VAL A 1 69 ? 3.840 14.607 2.500 1.00 97.38 69 VAL A C 1
ATOM 573 O O . VAL A 1 69 ? 4.323 15.057 3.538 1.00 97.38 69 VAL A O 1
ATOM 576 N N . ARG A 1 70 ? 3.123 15.353 1.654 1.00 96.62 70 ARG A N 1
ATOM 577 C CA . ARG A 1 70 ? 2.789 16.765 1.885 1.00 96.62 70 ARG A CA 1
ATOM 578 C C . ARG A 1 70 ? 1.667 16.949 2.902 1.00 96.62 70 ARG A C 1
ATOM 580 O O . ARG A 1 70 ? 1.532 18.051 3.421 1.00 96.62 70 ARG A O 1
ATOM 587 N N . ASN A 1 71 ? 0.886 15.906 3.178 1.00 93.25 71 ASN A N 1
ATOM 588 C CA . ASN A 1 71 ? -0.207 15.984 4.130 1.00 93.25 71 ASN A CA 1
ATOM 589 C C . ASN A 1 71 ? 0.336 16.223 5.551 1.00 93.25 71 ASN A C 1
ATOM 591 O O . ASN A 1 71 ? 1.213 15.501 6.048 1.00 93.25 71 ASN A O 1
ATOM 595 N N . SER A 1 72 ? -0.162 17.282 6.183 1.00 88.31 72 SER A N 1
ATOM 596 C CA . SER A 1 72 ? 0.132 17.657 7.565 1.00 88.31 72 SER A CA 1
ATOM 597 C C . SER A 1 72 ? -0.961 17.229 8.542 1.00 88.31 72 SER A C 1
ATOM 599 O O . SER A 1 72 ? -0.693 17.180 9.737 1.00 88.31 72 SER A O 1
ATOM 601 N N . SER A 1 73 ? -2.167 16.928 8.055 1.00 94.69 73 SER A N 1
ATOM 602 C CA . SER A 1 73 ? -3.279 16.458 8.875 1.00 94.69 73 SER A CA 1
ATOM 603 C C . SER A 1 73 ? -3.187 14.946 9.053 1.00 94.69 73 SER A C 1
ATOM 605 O O . SER A 1 73 ? -3.202 14.183 8.085 1.00 94.69 73 SER A O 1
ATOM 607 N N . MET A 1 74 ? -3.074 14.516 10.308 1.00 93.94 74 MET A N 1
ATOM 608 C CA . MET A 1 74 ? -3.076 13.100 10.668 1.00 93.94 74 MET A CA 1
ATOM 609 C C . MET A 1 74 ? -4.457 12.481 10.449 1.00 93.94 74 MET A C 1
ATOM 611 O O . MET A 1 74 ? -4.551 11.383 9.914 1.00 93.94 74 MET A O 1
ATOM 615 N N . GLU A 1 75 ? -5.521 13.212 10.779 1.00 93.50 75 GLU A N 1
ATOM 616 C CA . GLU A 1 75 ? -6.909 12.751 10.656 1.00 93.50 75 GLU A CA 1
ATOM 617 C C . GLU A 1 75 ? -7.356 12.602 9.196 1.00 93.50 75 GLU A C 1
ATOM 619 O O . GLU A 1 75 ? -8.157 11.728 8.873 1.00 93.50 75 GLU A O 1
ATOM 624 N N . GLU A 1 76 ? -6.808 13.424 8.297 1.00 94.50 76 GLU A N 1
ATOM 625 C CA . GLU A 1 76 ? -7.068 13.353 6.853 1.00 94.50 76 GLU A CA 1
ATOM 626 C C . GLU A 1 76 ? -6.049 12.468 6.116 1.00 94.50 76 GLU A C 1
ATOM 628 O O . GLU A 1 76 ? -6.030 12.418 4.882 1.00 94.50 76 GLU A O 1
ATOM 633 N N . PHE A 1 77 ? -5.153 11.788 6.839 1.00 97.62 77 PHE A N 1
ATOM 634 C CA . PHE A 1 77 ? -4.172 10.907 6.223 1.00 97.62 77 PHE A CA 1
ATOM 635 C C . PHE A 1 77 ? -4.874 9.666 5.660 1.00 97.62 77 PHE A C 1
ATOM 637 O O . PHE A 1 77 ? -5.208 8.736 6.393 1.00 97.62 77 PHE A O 1
ATOM 644 N N . ASN A 1 78 ? -5.102 9.659 4.345 1.00 97.12 78 ASN A N 1
ATOM 645 C CA . ASN A 1 78 ? -5.765 8.568 3.644 1.00 97.12 78 ASN A CA 1
ATOM 646 C C . ASN A 1 78 ? -4.953 8.103 2.430 1.00 97.12 78 ASN A C 1
ATOM 648 O O . ASN A 1 78 ? -4.705 8.871 1.499 1.00 97.12 78 ASN A O 1
ATOM 652 N N . PHE A 1 79 ? -4.560 6.833 2.443 1.00 98.25 79 PHE A N 1
ATOM 653 C CA . PHE A 1 79 ? -3.868 6.127 1.377 1.00 98.25 79 PHE A CA 1
ATOM 654 C C . PHE A 1 79 ? -4.852 5.158 0.694 1.00 98.25 79 PHE A C 1
ATOM 656 O O . PHE A 1 79 ? -5.083 4.065 1.214 1.00 98.25 79 PHE A O 1
ATOM 663 N N . PRO A 1 80 ? -5.407 5.521 -0.482 1.00 98.06 80 PRO A N 1
ATOM 664 C CA . PRO A 1 80 ? -6.448 4.738 -1.141 1.00 98.06 80 PRO A CA 1
ATOM 665 C C . PRO A 1 80 ? -6.026 3.300 -1.443 1.00 98.06 80 PRO A C 1
ATOM 667 O O . PRO A 1 80 ? -4.933 3.061 -1.976 1.00 98.06 80 PRO A O 1
ATOM 670 N N . ILE A 1 81 ? -6.928 2.354 -1.174 1.00 97.94 81 ILE A N 1
ATOM 671 C CA . ILE A 1 81 ? -6.673 0.916 -1.306 1.00 97.94 81 ILE A CA 1
ATOM 672 C C . ILE A 1 81 ? -6.245 0.527 -2.723 1.00 97.94 81 ILE A C 1
ATOM 674 O O . ILE A 1 81 ? -5.272 -0.199 -2.895 1.00 97.94 81 ILE A O 1
ATOM 678 N N . GLU A 1 82 ? -6.867 1.077 -3.761 1.00 98.12 82 GLU A N 1
ATOM 679 C CA . GLU A 1 82 ? -6.543 0.739 -5.148 1.00 98.12 82 GLU A CA 1
ATOM 680 C C . GLU A 1 82 ? -5.132 1.211 -5.524 1.00 98.12 82 GLU A C 1
ATOM 682 O O . GLU A 1 82 ? -4.473 0.617 -6.379 1.00 98.12 82 GLU A O 1
ATOM 687 N N . THR A 1 83 ? -4.657 2.293 -4.898 1.00 98.50 83 THR A N 1
ATOM 688 C CA . THR A 1 83 ? -3.281 2.780 -5.070 1.00 98.50 83 THR A CA 1
ATOM 689 C C . THR A 1 83 ? -2.306 1.829 -4.385 1.00 98.50 83 THR A C 1
ATOM 691 O O . THR A 1 83 ? -1.303 1.445 -4.987 1.00 98.50 83 THR A O 1
ATOM 694 N N . TRP A 1 84 ? -2.621 1.404 -3.159 1.00 98.44 84 TRP A N 1
ATOM 695 C CA . TRP A 1 84 ? -1.841 0.409 -2.428 1.00 98.44 84 TRP A CA 1
ATOM 696 C C . TRP A 1 84 ? -1.731 -0.916 -3.197 1.00 98.44 84 TRP A C 1
ATOM 698 O O . TRP A 1 84 ? -0.620 -1.388 -3.429 1.00 98.44 84 TRP A O 1
ATOM 708 N N . VAL A 1 85 ? -2.849 -1.464 -3.685 1.00 98.50 85 VAL A N 1
ATOM 709 C CA . VAL A 1 85 ? -2.890 -2.710 -4.471 1.00 98.50 85 VAL A CA 1
ATOM 710 C C . VAL A 1 85 ? -1.996 -2.617 -5.710 1.00 98.50 85 VAL A C 1
ATOM 712 O O . VAL A 1 85 ? -1.169 -3.501 -5.939 1.00 98.50 85 VAL A O 1
ATOM 715 N N . ARG A 1 86 ? -2.085 -1.524 -6.488 1.00 98.31 86 ARG A N 1
ATOM 716 C CA . ARG A 1 86 ? -1.199 -1.328 -7.652 1.00 98.31 86 ARG A CA 1
ATOM 717 C C . ARG A 1 86 ? 0.262 -1.286 -7.250 1.00 98.31 86 ARG A C 1
ATOM 719 O O . ARG A 1 86 ? 1.070 -1.937 -7.901 1.00 98.31 86 ARG A O 1
ATOM 726 N N . ILE A 1 87 ? 0.607 -0.560 -6.189 1.00 98.12 87 ILE A N 1
ATOM 727 C CA . ILE A 1 87 ? 1.988 -0.483 -5.701 1.00 98.12 87 ILE A CA 1
ATOM 728 C C . ILE A 1 87 ? 2.498 -1.875 -5.319 1.00 98.12 87 ILE A C 1
ATOM 730 O O . ILE A 1 87 ? 3.569 -2.260 -5.787 1.00 98.12 87 ILE A O 1
ATOM 734 N N . VAL A 1 88 ? 1.725 -2.656 -4.557 1.00 97.88 88 VAL A N 1
ATOM 735 C CA . VAL A 1 88 ? 2.079 -4.041 -4.200 1.00 97.88 88 VAL A CA 1
ATOM 736 C C . VAL A 1 88 ? 2.291 -4.888 -5.456 1.00 97.88 88 VAL A C 1
ATOM 738 O O . VAL A 1 88 ? 3.310 -5.564 -5.577 1.00 97.88 88 VAL A O 1
ATOM 741 N N . TYR A 1 89 ? 1.399 -4.803 -6.443 1.00 97.25 89 TYR A N 1
ATOM 742 C CA . TYR A 1 89 ? 1.560 -5.518 -7.711 1.00 97.25 89 TYR A CA 1
ATOM 743 C C . TYR A 1 89 ? 2.781 -5.068 -8.519 1.00 97.25 89 TYR A C 1
ATOM 745 O O . TYR A 1 89 ? 3.470 -5.904 -9.105 1.00 97.25 89 TYR A O 1
ATOM 753 N N . ARG A 1 90 ? 3.134 -3.780 -8.500 1.00 96.25 90 ARG A N 1
ATOM 754 C CA . ARG A 1 90 ? 4.388 -3.307 -9.099 1.00 96.25 90 ARG A CA 1
ATOM 755 C C . ARG A 1 90 ? 5.613 -3.869 -8.379 1.00 96.25 90 ARG A C 1
ATOM 757 O O . ARG A 1 90 ? 6.556 -4.272 -9.055 1.00 96.25 90 ARG A O 1
ATOM 764 N N . TYR A 1 91 ? 5.596 -3.955 -7.047 1.00 95.88 91 TYR A N 1
ATOM 765 C CA . TYR A 1 91 ? 6.658 -4.626 -6.288 1.00 95.88 91 TYR A CA 1
ATOM 766 C C . TYR A 1 91 ? 6.782 -6.099 -6.663 1.00 95.88 91 TYR A C 1
ATOM 768 O O . TYR A 1 91 ? 7.893 -6.580 -6.859 1.00 95.88 91 TYR A O 1
ATOM 776 N N . VAL A 1 92 ? 5.657 -6.798 -6.809 1.00 93.94 92 VAL A N 1
ATOM 777 C CA . VAL A 1 92 ? 5.616 -8.193 -7.260 1.00 93.94 92 VAL A CA 1
ATOM 778 C C . VAL A 1 92 ? 6.292 -8.354 -8.630 1.00 93.94 92 VAL A C 1
ATOM 780 O O . VAL A 1 92 ? 7.135 -9.235 -8.778 1.00 93.94 92 VAL A O 1
ATOM 783 N N . GLY A 1 93 ? 6.000 -7.473 -9.594 1.00 92.81 93 GLY A N 1
ATOM 784 C CA . GLY A 1 93 ? 6.665 -7.473 -10.905 1.00 92.81 93 GLY A CA 1
ATOM 785 C C . GLY A 1 93 ? 8.171 -7.192 -10.819 1.00 92.81 93 GLY A C 1
ATOM 786 O O . GLY A 1 93 ? 8.975 -7.938 -11.362 1.00 92.81 93 GLY A O 1
ATOM 787 N N . VAL A 1 94 ? 8.593 -6.178 -10.056 1.00 92.19 94 VAL A N 1
ATOM 788 C CA . VAL A 1 94 ? 10.030 -5.874 -9.892 1.00 92.19 94 VAL A CA 1
ATOM 789 C C . VAL A 1 94 ? 10.778 -7.004 -9.174 1.00 92.19 94 VAL A C 1
ATOM 791 O O . VAL A 1 94 ? 11.935 -7.291 -9.494 1.00 92.19 94 VAL A O 1
ATOM 794 N N . PHE A 1 95 ? 10.129 -7.657 -8.207 1.00 91.06 95 PHE A N 1
ATOM 795 C CA . PHE A 1 95 ? 10.677 -8.807 -7.493 1.00 91.06 95 PHE A CA 1
ATOM 796 C C . PHE A 1 95 ? 10.893 -10.002 -8.430 1.00 91.06 95 PHE A C 1
ATOM 798 O O . PHE A 1 95 ? 11.906 -10.695 -8.292 1.00 91.06 95 PHE A O 1
ATOM 805 N N . HIS A 1 96 ? 9.974 -10.209 -9.378 1.00 89.31 96 HIS A N 1
ATOM 806 C CA . HIS A 1 96 ? 10.095 -11.189 -10.457 1.00 89.31 96 HIS A CA 1
ATOM 807 C C . HIS A 1 96 ? 11.273 -10.848 -11.391 1.00 89.31 96 HIS A C 1
ATOM 809 O O . HIS A 1 96 ? 12.187 -11.656 -11.558 1.00 89.31 96 HIS A O 1
ATOM 815 N N . ASP A 1 97 ? 11.326 -9.608 -11.890 1.00 89.06 97 ASP A N 1
ATOM 816 C CA . ASP A 1 97 ? 12.303 -9.159 -12.895 1.00 89.06 97 ASP A CA 1
ATOM 817 C C . ASP A 1 97 ? 13.745 -9.025 -12.369 1.00 89.06 97 ASP A C 1
ATOM 819 O O . ASP A 1 97 ? 14.701 -9.008 -13.150 1.00 89.06 97 ASP A O 1
ATOM 823 N N . THR A 1 98 ? 13.946 -8.924 -11.046 1.00 86.88 98 THR A N 1
ATOM 824 C CA . THR A 1 98 ? 15.263 -8.599 -10.457 1.00 86.88 98 THR A CA 1
ATOM 825 C C . THR A 1 98 ? 15.780 -9.645 -9.453 1.00 86.88 98 THR A C 1
ATOM 827 O O . THR A 1 98 ? 16.044 -9.306 -8.293 1.00 86.88 98 THR A O 1
ATOM 830 N N . PRO A 1 99 ? 16.045 -10.909 -9.850 1.00 84.00 99 PRO A N 1
ATOM 831 C CA . PRO A 1 99 ? 16.368 -11.994 -8.913 1.00 84.00 99 PRO A CA 1
ATOM 832 C C . PRO A 1 99 ? 17.524 -11.705 -7.940 1.00 84.00 99 PRO A C 1
ATOM 834 O O . PRO A 1 99 ? 17.489 -12.135 -6.789 1.00 84.00 99 PRO A O 1
ATOM 837 N N . ARG A 1 100 ? 18.544 -10.949 -8.376 1.00 86.06 100 ARG A N 1
ATOM 838 C CA . ARG A 1 100 ? 19.761 -10.673 -7.587 1.00 86.06 100 ARG A CA 1
ATOM 839 C C . ARG A 1 100 ? 19.585 -9.601 -6.504 1.00 86.06 100 ARG A C 1
ATOM 841 O O . ARG A 1 100 ? 20.344 -9.598 -5.542 1.00 86.06 100 ARG A O 1
ATOM 848 N N . GLN A 1 101 ? 18.638 -8.672 -6.663 1.00 84.69 101 GLN A N 1
ATOM 849 C CA . GLN A 1 101 ? 18.462 -7.517 -5.759 1.00 84.69 101 GLN A CA 1
ATOM 850 C C . GLN A 1 101 ? 17.045 -7.401 -5.185 1.00 84.69 101 GLN A C 1
ATOM 852 O O . GLN A 1 101 ? 16.772 -6.480 -4.419 1.00 84.69 101 GLN A O 1
ATOM 857 N N . ARG A 1 102 ? 16.158 -8.347 -5.510 1.00 86.38 102 ARG A N 1
ATOM 858 C CA . ARG A 1 102 ? 14.732 -8.329 -5.163 1.00 86.38 102 ARG A CA 1
ATOM 859 C C . ARG A 1 102 ? 14.425 -8.032 -3.693 1.00 86.38 102 ARG A C 1
ATOM 861 O O . ARG A 1 102 ? 13.501 -7.278 -3.420 1.00 86.38 102 ARG A O 1
ATOM 868 N N . PHE A 1 103 ? 15.226 -8.547 -2.756 1.00 88.94 103 PHE A N 1
ATOM 869 C CA . PHE A 1 103 ? 15.031 -8.285 -1.326 1.00 88.94 103 PHE A CA 1
ATOM 870 C C . PHE A 1 103 ? 15.338 -6.834 -0.949 1.00 88.94 103 PHE A C 1
ATOM 872 O O . PHE A 1 103 ? 14.536 -6.212 -0.272 1.00 88.94 103 PHE A O 1
ATOM 879 N N . LYS A 1 104 ? 16.411 -6.245 -1.495 1.00 89.00 104 LYS A N 1
ATOM 880 C CA . LYS A 1 104 ? 16.741 -4.831 -1.247 1.00 89.00 104 LYS A CA 1
ATOM 881 C C . LYS A 1 10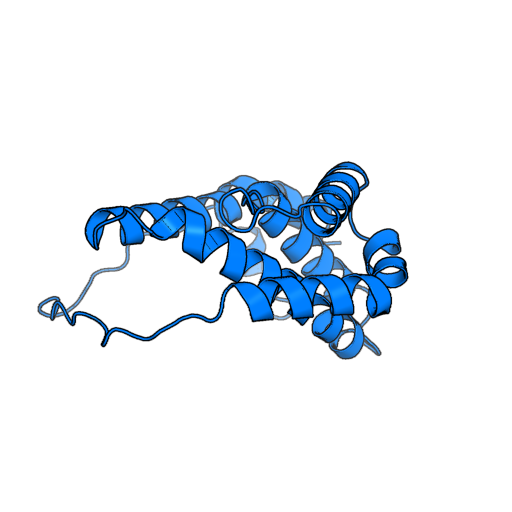4 ? 15.657 -3.892 -1.758 1.00 89.00 104 LYS A C 1
ATOM 883 O O . LYS A 1 104 ? 15.402 -2.863 -1.149 1.00 89.00 104 LYS A O 1
ATOM 888 N N . VAL A 1 105 ? 15.039 -4.225 -2.894 1.00 90.06 105 VAL A N 1
ATOM 889 C CA . VAL A 1 105 ? 13.898 -3.456 -3.404 1.00 90.06 105 VAL A CA 1
ATOM 890 C C . VAL A 1 105 ? 12.697 -3.638 -2.483 1.00 90.06 105 VAL A C 1
ATOM 892 O O . VAL A 1 105 ? 12.080 -2.645 -2.109 1.00 90.06 105 VAL A O 1
ATOM 895 N N . LEU A 1 106 ? 12.396 -4.873 -2.077 1.00 90.94 106 LEU A N 1
ATOM 896 C CA . LEU A 1 106 ? 11.282 -5.175 -1.180 1.00 90.94 106 LEU A CA 1
ATOM 897 C C . LEU A 1 106 ? 11.396 -4.443 0.167 1.00 90.94 106 LEU A C 1
ATOM 899 O O . LEU A 1 106 ? 10.392 -3.930 0.651 1.00 90.94 106 LEU A O 1
ATOM 903 N N . ASP A 1 107 ? 12.604 -4.296 0.715 1.00 93.38 107 ASP A N 1
ATOM 904 C CA . ASP A 1 107 ? 12.846 -3.536 1.951 1.00 93.38 107 ASP A CA 1
ATOM 905 C C . ASP A 1 107 ? 12.393 -2.069 1.826 1.00 93.38 107 ASP A C 1
ATOM 907 O O . ASP A 1 107 ? 11.917 -1.466 2.789 1.00 93.38 107 ASP A O 1
ATOM 911 N N . THR A 1 108 ? 12.447 -1.492 0.619 1.00 96.00 108 THR A N 1
ATOM 912 C CA . THR A 1 108 ? 11.953 -0.125 0.376 1.00 96.00 108 THR A CA 1
ATOM 913 C C . THR A 1 108 ? 10.427 -0.011 0.418 1.00 96.00 108 THR A C 1
ATOM 915 O O . THR A 1 108 ? 9.908 1.103 0.415 1.00 96.00 108 THR A O 1
ATOM 918 N N . MET A 1 109 ? 9.690 -1.125 0.490 1.00 96.94 109 MET A N 1
ATOM 919 C CA . MET A 1 109 ? 8.234 -1.129 0.659 1.00 96.94 109 MET A CA 1
ATOM 920 C C . MET A 1 109 ? 7.817 -0.855 2.109 1.00 96.94 109 MET A C 1
ATOM 922 O O . MET A 1 109 ? 6.704 -0.383 2.332 1.00 96.94 109 MET A O 1
ATOM 926 N N . ILE A 1 110 ? 8.694 -1.101 3.090 1.00 97.06 110 ILE A N 1
ATOM 927 C CA . ILE A 1 110 ? 8.375 -0.982 4.524 1.00 97.06 110 ILE A CA 1
ATOM 928 C C . ILE A 1 110 ? 7.780 0.399 4.876 1.00 97.06 110 ILE A C 1
ATOM 930 O O . ILE A 1 110 ? 6.717 0.443 5.494 1.00 97.06 110 ILE A O 1
ATOM 934 N N . PRO A 1 111 ? 8.345 1.540 4.434 1.00 98.12 111 PRO A N 1
ATOM 935 C CA . PRO A 1 111 ? 7.749 2.841 4.741 1.00 98.12 111 PRO A CA 1
ATOM 936 C C . PRO A 1 111 ? 6.385 3.071 4.071 1.00 98.12 111 PRO A C 1
ATOM 938 O O . PRO A 1 111 ? 5.539 3.765 4.628 1.00 98.12 111 PRO A O 1
ATOM 941 N N . LEU A 1 112 ? 6.139 2.486 2.891 1.00 98.25 112 LEU A N 1
ATOM 942 C CA . LEU A 1 112 ? 4.823 2.540 2.236 1.00 98.25 112 LEU A CA 1
ATOM 943 C C . LEU A 1 112 ? 3.794 1.696 2.997 1.00 98.25 112 LEU A C 1
ATOM 945 O O . LEU A 1 112 ? 2.637 2.097 3.102 1.00 98.25 112 LEU A O 1
ATOM 949 N N . TYR A 1 113 ? 4.218 0.566 3.566 1.00 98.00 113 TYR A N 1
ATOM 950 C CA . TYR A 1 113 ? 3.385 -0.226 4.466 1.00 98.00 113 TYR A CA 1
ATOM 951 C C . TYR A 1 113 ? 3.009 0.570 5.724 1.00 98.00 113 TYR A C 1
ATOM 953 O O . TYR A 1 113 ? 1.837 0.593 6.088 1.00 98.00 113 TYR A O 1
ATOM 961 N N . TYR A 1 114 ? 3.940 1.314 6.331 1.00 98.12 114 TYR A N 1
ATOM 962 C CA . TYR A 1 114 ? 3.611 2.194 7.462 1.00 98.12 114 TYR A CA 1
ATOM 963 C C . TYR A 1 114 ? 2.591 3.274 7.102 1.00 98.12 114 TYR A C 1
ATOM 965 O O . TYR A 1 114 ? 1.662 3.501 7.874 1.00 98.12 114 TYR A O 1
ATOM 973 N N . ALA A 1 115 ? 2.681 3.874 5.910 1.00 98.31 115 ALA A N 1
ATOM 974 C CA . ALA A 1 115 ? 1.623 4.756 5.420 1.00 98.31 115 ALA A CA 1
ATOM 975 C C . ALA A 1 115 ? 0.279 4.023 5.296 1.00 98.31 115 ALA A C 1
ATOM 977 O O . ALA A 1 115 ? -0.758 4.558 5.683 1.00 98.31 115 ALA A O 1
ATOM 978 N N . ARG A 1 116 ? 0.267 2.788 4.779 1.00 98.19 116 ARG A N 1
ATOM 979 C CA . ARG A 1 116 ? -0.976 2.016 4.669 1.00 98.19 116 ARG A CA 1
ATOM 980 C C . ARG A 1 116 ? -1.595 1.763 6.044 1.00 98.19 116 ARG A C 1
ATOM 982 O O . ARG A 1 116 ? -2.791 1.993 6.194 1.00 98.19 116 ARG A O 1
ATOM 989 N N . VAL A 1 117 ? -0.793 1.367 7.035 1.00 97.06 117 VAL A N 1
ATOM 990 C CA . VAL A 1 117 ? -1.254 1.161 8.419 1.00 97.06 117 VAL A CA 1
ATOM 991 C C . VAL A 1 117 ? -1.761 2.468 9.028 1.00 97.06 117 VAL A C 1
ATOM 993 O O . VAL A 1 117 ? -2.854 2.485 9.582 1.00 97.06 117 VAL A O 1
ATOM 996 N N . ALA A 1 118 ? -1.038 3.580 8.865 1.00 97.62 118 ALA A N 1
ATOM 997 C CA . ALA A 1 118 ? -1.477 4.882 9.365 1.00 97.62 118 ALA A CA 1
ATOM 998 C C . ALA A 1 118 ? -2.820 5.327 8.759 1.00 97.62 118 ALA A C 1
ATOM 1000 O O . ALA A 1 118 ? -3.654 5.884 9.464 1.00 97.62 118 ALA A O 1
ATOM 1001 N N . SER A 1 119 ? -3.057 5.050 7.473 1.00 97.75 119 SER A N 1
ATOM 1002 C CA . SER A 1 119 ? -4.359 5.282 6.833 1.00 97.75 119 SER A CA 1
ATOM 1003 C C . SER A 1 119 ? -5.453 4.386 7.410 1.00 97.75 119 SER A C 1
ATOM 1005 O O . SER A 1 119 ? -6.570 4.835 7.652 1.00 97.75 119 SER A O 1
ATOM 1007 N N . MET A 1 120 ? -5.127 3.119 7.667 1.00 96.19 120 MET A N 1
ATOM 1008 C CA . MET A 1 120 ? -6.065 2.141 8.208 1.00 96.19 120 MET A CA 1
ATOM 1009 C C . MET A 1 120 ? -6.533 2.502 9.623 1.00 96.19 120 MET A C 1
ATOM 1011 O O . MET A 1 120 ? -7.696 2.281 9.939 1.00 96.19 120 MET A O 1
ATOM 1015 N N . VAL A 1 121 ? -5.677 3.128 10.443 1.00 95.44 121 VAL A N 1
ATOM 1016 C CA . VAL A 1 121 ? -6.086 3.690 11.747 1.00 95.44 121 VAL A CA 1
ATOM 1017 C C . VAL A 1 121 ? -7.269 4.649 11.571 1.00 95.44 121 VAL A C 1
ATOM 1019 O O . VAL A 1 121 ? -8.280 4.501 12.250 1.00 95.44 121 VAL A O 1
ATOM 1022 N N . ASN A 1 122 ? -7.200 5.569 10.603 1.00 95.81 122 ASN A N 1
ATOM 1023 C CA . ASN A 1 122 ? -8.296 6.505 10.324 1.00 95.81 122 ASN A CA 1
ATOM 1024 C C . ASN A 1 122 ? -9.537 5.816 9.742 1.00 95.81 122 ASN A C 1
ATOM 1026 O O . ASN A 1 122 ? -10.659 6.217 10.037 1.00 95.81 122 ASN A O 1
ATOM 1030 N N . GLU A 1 123 ? -9.347 4.797 8.905 1.00 96.12 123 GLU A N 1
ATOM 1031 C CA . GLU A 1 123 ? -10.440 4.047 8.272 1.00 96.12 123 GLU A CA 1
ATOM 1032 C C . GLU A 1 123 ? -11.220 3.172 9.266 1.00 96.12 123 GLU A C 1
ATOM 1034 O O . GLU A 1 123 ? -12.398 2.892 9.030 1.00 96.12 123 GLU A O 1
ATOM 1039 N N . LEU A 1 124 ? -10.568 2.741 10.353 1.00 94.56 124 LEU A N 1
ATOM 1040 C CA . LEU A 1 124 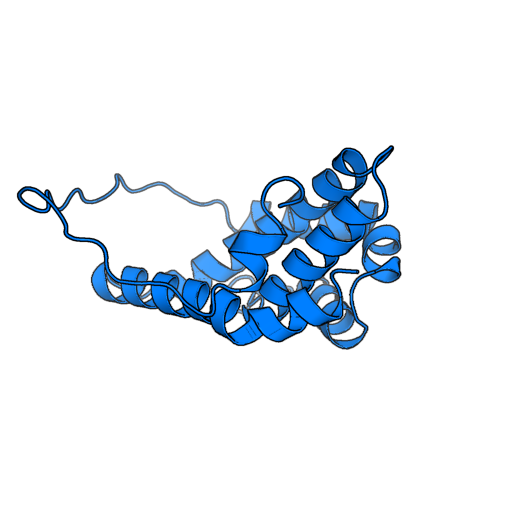? -11.126 1.845 11.367 1.00 94.56 124 LEU A CA 1
ATOM 1041 C C . LEU A 1 124 ? -11.588 2.546 12.650 1.00 94.56 124 LEU A C 1
ATOM 1043 O O . LEU A 1 124 ? -12.337 1.941 13.407 1.00 94.56 124 LEU A O 1
ATOM 1047 N N . LYS A 1 125 ? -11.197 3.804 12.894 1.00 91.44 125 LYS A N 1
ATOM 1048 C CA . LYS A 1 125 ? -11.397 4.483 14.190 1.00 91.44 125 LYS A CA 1
ATOM 1049 C C . LYS A 1 125 ? -12.840 4.481 14.730 1.00 91.44 125 LYS A C 1
ATOM 1051 O O . LYS A 1 125 ? -13.021 4.359 15.933 1.00 91.44 125 LYS A O 1
ATOM 1056 N N . GLU A 1 126 ? -13.847 4.588 13.857 1.00 91.44 126 GLU A N 1
ATOM 1057 C CA . GLU A 1 126 ? -15.275 4.626 14.235 1.00 91.44 126 GLU A CA 1
ATOM 1058 C C . GLU A 1 126 ? -16.001 3.291 13.990 1.00 91.44 126 GLU A C 1
ATOM 1060 O O . GLU A 1 126 ? -17.226 3.228 14.076 1.00 91.44 126 GLU A O 1
ATOM 1065 N N . LYS A 1 127 ? -15.279 2.233 13.602 1.00 92.81 127 LYS A N 1
ATOM 1066 C CA . LYS A 1 127 ? -15.885 0.956 13.219 1.00 92.81 127 LYS A CA 1
ATOM 1067 C C . LYS A 1 127 ? -15.981 0.014 14.405 1.00 92.81 127 LYS A C 1
ATOM 1069 O O . LYS A 1 127 ? -15.032 -0.155 15.166 1.00 92.81 127 LYS A O 1
ATOM 1074 N N . ASN A 1 128 ? -17.105 -0.683 14.502 1.00 90.56 128 ASN A N 1
ATOM 1075 C CA . ASN A 1 128 ? -17.208 -1.851 15.368 1.00 90.56 128 ASN A CA 1
ATOM 1076 C C . ASN A 1 128 ? -16.506 -3.078 14.742 1.00 90.56 128 ASN A C 1
ATOM 1078 O O . ASN A 1 128 ? -15.930 -3.009 13.651 1.00 90.56 128 ASN A O 1
ATOM 1082 N N . GLN A 1 129 ? -16.541 -4.214 15.442 1.00 86.81 129 GLN A N 1
ATOM 1083 C CA . GLN A 1 129 ? -15.880 -5.443 14.998 1.00 86.81 129 GLN A CA 1
ATOM 1084 C C . GLN A 1 129 ? -16.399 -5.939 13.639 1.00 86.81 129 GLN A C 1
ATOM 1086 O O . GLN A 1 129 ? -15.602 -6.175 12.736 1.00 86.81 129 GLN A O 1
ATOM 1091 N N . GLU A 1 130 ? -17.715 -6.037 13.455 1.00 90.25 130 GLU A N 1
ATOM 1092 C CA . GLU A 1 130 ? -18.313 -6.501 12.197 1.00 90.25 130 GLU A CA 1
ATOM 1093 C C . GLU A 1 130 ? -17.984 -5.552 11.033 1.00 90.25 130 GLU A C 1
ATOM 1095 O O . GLU A 1 130 ? -17.596 -5.981 9.947 1.00 90.25 130 GLU A O 1
ATOM 1100 N N . GLU A 1 131 ? -18.061 -4.242 11.263 1.00 93.94 131 GLU A N 1
ATOM 1101 C CA . GLU A 1 131 ? -17.730 -3.230 10.255 1.00 93.94 131 GLU A CA 1
ATOM 1102 C C . GLU A 1 131 ? -16.243 -3.212 9.880 1.00 93.94 131 GLU A C 1
ATOM 1104 O O . GLU A 1 131 ? -15.893 -2.769 8.774 1.00 93.94 131 GLU A O 1
ATOM 1109 N N . SER A 1 132 ? -15.380 -3.643 10.804 1.00 91.88 132 SER A N 1
ATOM 1110 C CA . SER A 1 132 ? -13.943 -3.821 10.593 1.00 91.88 132 SER A CA 1
ATOM 1111 C C . SER A 1 132 ? -13.669 -5.062 9.746 1.00 91.88 132 SER A C 1
ATOM 1113 O O . SER A 1 132 ? -12.954 -4.959 8.752 1.00 91.88 132 SER A O 1
ATOM 1115 N N . GLU A 1 133 ? -14.313 -6.194 10.041 1.00 90.88 133 GLU A N 1
ATOM 1116 C CA . GLU A 1 133 ? -14.233 -7.404 9.207 1.00 90.88 133 GLU A CA 1
ATOM 1117 C C . GLU A 1 133 ? -14.711 -7.129 7.776 1.00 90.88 133 GLU A C 1
ATOM 1119 O O . GLU A 1 133 ? -14.004 -7.393 6.803 1.00 90.88 133 GLU A O 1
ATOM 1124 N N . GLN A 1 134 ? -15.862 -6.465 7.624 1.00 94.19 134 GLN A N 1
ATOM 1125 C CA . GLN A 1 134 ? -16.358 -6.043 6.311 1.00 94.19 134 GLN A CA 1
ATOM 1126 C C . GLN A 1 134 ? -15.398 -5.079 5.595 1.00 94.19 134 GLN A C 1
ATOM 1128 O O . GLN A 1 134 ? -15.355 -5.035 4.363 1.00 94.19 134 GLN A O 1
ATOM 1133 N N . HIS A 1 135 ? -14.646 -4.262 6.338 1.00 95.62 135 HIS A N 1
ATOM 1134 C CA . HIS A 1 135 ? -13.630 -3.390 5.758 1.00 95.62 135 HIS A CA 1
ATOM 1135 C C . HIS A 1 135 ? -12.438 -4.198 5.222 1.00 95.62 135 HIS A C 1
ATOM 1137 O O . HIS A 1 135 ? -11.989 -3.928 4.107 1.00 95.62 135 HIS A O 1
ATOM 1143 N N . PHE A 1 136 ? -11.963 -5.207 5.956 1.00 94.50 136 PHE A N 1
ATOM 1144 C CA . PHE A 1 136 ? -10.909 -6.107 5.479 1.00 94.50 136 PHE A CA 1
ATOM 1145 C C . PHE A 1 136 ? -11.351 -6.934 4.269 1.00 94.50 136 PHE A C 1
ATOM 1147 O O . PHE A 1 136 ? -10.599 -7.024 3.301 1.00 94.50 136 PHE A O 1
ATOM 1154 N N . GLU A 1 137 ? -12.587 -7.432 4.262 1.00 94.31 137 GLU A N 1
ATOM 1155 C CA . GLU A 1 137 ? -13.168 -8.144 3.118 1.00 94.31 137 GLU A CA 1
ATOM 1156 C C . GLU A 1 137 ? -13.186 -7.266 1.855 1.00 94.31 137 GLU A C 1
ATOM 1158 O O . GLU A 1 137 ? -12.771 -7.688 0.775 1.00 94.31 137 GLU A O 1
ATOM 1163 N N . LYS A 1 138 ? -13.570 -5.987 1.981 1.00 95.62 138 LYS A N 1
ATOM 1164 C CA . LYS A 1 138 ? -13.502 -5.026 0.863 1.00 95.62 138 LYS A CA 1
ATOM 1165 C C . LYS A 1 138 ? -12.074 -4.815 0.365 1.00 95.62 138 LYS A C 1
ATOM 1167 O O . LYS A 1 138 ? -11.861 -4.691 -0.840 1.00 95.62 138 LYS A O 1
ATOM 1172 N N . GLN A 1 139 ? -11.094 -4.770 1.266 1.00 96.44 139 GLN A N 1
ATOM 1173 C CA . GLN A 1 139 ? -9.694 -4.662 0.862 1.00 96.44 139 GLN A CA 1
ATOM 1174 C C . GLN A 1 139 ? -9.194 -5.916 0.147 1.00 96.44 139 GLN A C 1
ATOM 1176 O O . GLN A 1 139 ? -8.510 -5.788 -0.866 1.00 96.44 139 GLN A O 1
ATOM 1181 N N . ALA A 1 140 ? -9.542 -7.108 0.636 1.00 95.38 140 ALA A N 1
ATOM 1182 C CA . ALA A 1 140 ? -9.208 -8.369 -0.021 1.00 95.38 140 ALA A CA 1
ATOM 1183 C C . ALA A 1 140 ? -9.810 -8.420 -1.432 1.00 95.38 140 ALA A C 1
ATOM 1185 O O . ALA A 1 140 ? -9.100 -8.686 -2.404 1.00 95.38 140 ALA A O 1
ATOM 1186 N N . ARG A 1 141 ? -11.081 -8.028 -1.565 1.00 95.88 141 ARG A N 1
ATOM 1187 C CA . ARG A 1 141 ? -11.763 -7.925 -2.857 1.00 95.88 141 ARG A CA 1
ATOM 1188 C C . ARG A 1 141 ? -11.081 -6.958 -3.818 1.00 95.88 141 ARG A C 1
ATOM 1190 O O . ARG A 1 141 ? -10.950 -7.276 -4.991 1.00 95.88 141 ARG A O 1
ATOM 1197 N N . ALA A 1 142 ? -10.551 -5.834 -3.332 1.00 97.25 142 ALA A N 1
ATOM 1198 C CA . ALA A 1 142 ? -9.787 -4.913 -4.174 1.00 97.25 142 ALA A CA 1
ATOM 1199 C C . ALA A 1 142 ? -8.532 -5.568 -4.784 1.00 97.25 142 ALA A C 1
ATOM 1201 O O . ALA A 1 142 ? -8.161 -5.239 -5.909 1.00 97.25 142 ALA A O 1
ATOM 1202 N N . PHE A 1 143 ? -7.881 -6.510 -4.091 1.00 96.75 143 PHE A N 1
ATOM 1203 C CA . PHE A 1 143 ? -6.819 -7.312 -4.707 1.00 96.75 143 PHE A CA 1
ATOM 1204 C C . PHE A 1 143 ? -7.387 -8.250 -5.780 1.00 96.75 143 PHE A C 1
ATOM 1206 O O . PHE A 1 143 ? -6.859 -8.293 -6.888 1.00 96.75 143 PHE A O 1
ATOM 1213 N N . GLU A 1 144 ? -8.470 -8.972 -5.493 1.00 95.62 144 GLU A N 1
ATOM 1214 C CA . GLU A 1 144 ? -9.086 -9.888 -6.463 1.00 95.62 144 GLU A CA 1
ATOM 1215 C C . GLU A 1 144 ? -9.542 -9.176 -7.743 1.00 95.62 144 GLU A C 1
ATOM 1217 O O . GLU A 1 144 ? -9.126 -9.557 -8.839 1.00 95.62 144 GLU A O 1
ATOM 1222 N N . ASP A 1 145 ? -10.296 -8.085 -7.606 1.00 96.12 145 ASP A N 1
ATOM 1223 C CA . ASP A 1 145 ? -10.825 -7.286 -8.717 1.00 96.12 145 ASP A CA 1
ATOM 1224 C C . ASP A 1 145 ? -9.707 -6.708 -9.595 1.00 96.12 145 ASP A C 1
ATOM 1226 O O . ASP A 1 145 ? -9.850 -6.533 -10.807 1.00 96.12 145 ASP A O 1
ATOM 1230 N N . MET A 1 146 ? -8.556 -6.409 -8.991 1.00 96.81 146 MET A N 1
ATOM 1231 C CA . MET A 1 146 ? -7.407 -5.835 -9.685 1.00 96.81 146 MET A CA 1
ATOM 1232 C C . MET A 1 146 ? -6.416 -6.893 -10.173 1.00 96.81 146 MET A C 1
ATOM 1234 O O . MET A 1 146 ? -5.373 -6.539 -10.728 1.00 96.81 146 MET A O 1
ATOM 1238 N N . LYS A 1 147 ? -6.712 -8.186 -10.035 1.00 95.56 147 LYS A N 1
ATOM 1239 C CA . LYS A 1 147 ? -5.808 -9.260 -10.458 1.00 95.56 147 LYS A CA 1
ATOM 1240 C C . LYS A 1 147 ? -5.459 -9.206 -11.945 1.00 95.56 147 LY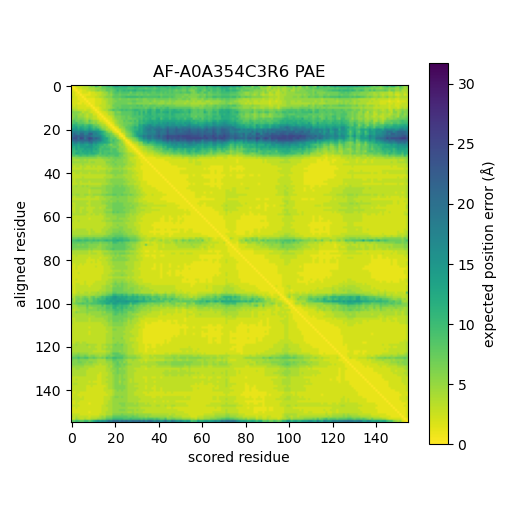S A C 1
ATOM 1242 O O . LYS A 1 147 ? -4.315 -9.471 -12.312 1.00 95.56 147 LYS A O 1
ATOM 1247 N N . ASP A 1 148 ? -6.388 -8.784 -12.800 1.00 95.00 148 ASP A N 1
ATOM 1248 C CA . ASP A 1 148 ? -6.126 -8.589 -14.233 1.00 95.00 148 ASP A CA 1
ATOM 1249 C C . ASP A 1 148 ? -4.991 -7.591 -14.493 1.00 95.00 148 ASP A C 1
ATOM 1251 O O . ASP A 1 148 ? -4.251 -7.713 -15.472 1.00 95.00 148 ASP A O 1
ATOM 1255 N N . TYR A 1 149 ? -4.821 -6.597 -13.617 1.00 95.75 149 TYR A N 1
ATOM 1256 C CA . TYR A 1 149 ? -3.687 -5.685 -13.684 1.00 95.75 149 TYR A CA 1
ATOM 1257 C C . TYR A 1 149 ? -2.372 -6.410 -13.387 1.00 95.75 149 TYR A C 1
ATOM 1259 O O . TYR A 1 149 ? -1.415 -6.243 -14.143 1.00 95.75 149 TYR A O 1
ATOM 1267 N N . LEU A 1 150 ? -2.334 -7.243 -12.338 1.00 95.19 150 LEU A N 1
ATOM 1268 C CA . LEU A 1 150 ? -1.167 -8.066 -12.019 1.00 95.19 150 LEU A CA 1
ATOM 1269 C C . LEU A 1 150 ? -0.799 -8.978 -13.197 1.00 95.19 150 LEU A C 1
ATOM 1271 O O . LEU A 1 150 ? 0.358 -9.009 -13.597 1.00 95.19 150 LEU A O 1
ATOM 1275 N N . LEU A 1 151 ? -1.773 -9.670 -13.792 1.00 94.00 151 LEU A N 1
ATOM 1276 C CA . LEU A 1 151 ? -1.533 -10.563 -14.932 1.00 94.00 151 LEU A CA 1
ATOM 1277 C C . LEU A 1 151 ? -0.934 -9.831 -16.142 1.00 94.00 151 LEU A C 1
ATOM 1279 O O . LEU A 1 151 ? -0.084 -10.385 -16.827 1.00 94.00 151 LEU A O 1
ATOM 1283 N N . LYS A 1 152 ? -1.334 -8.578 -16.394 1.00 93.50 152 LYS A N 1
ATOM 1284 C CA . LYS A 1 152 ? -0.785 -7.763 -17.495 1.00 93.50 152 LYS A CA 1
ATOM 1285 C C . LYS A 1 152 ? 0.679 -7.375 -17.291 1.00 93.50 152 LYS A C 1
ATOM 1287 O O . LYS A 1 152 ? 1.394 -7.188 -18.275 1.00 93.50 152 LYS A O 1
ATOM 1292 N N . ILE A 1 153 ? 1.102 -7.186 -16.043 1.00 91.75 153 ILE A N 1
ATOM 1293 C CA . ILE A 1 153 ? 2.480 -6.789 -15.716 1.00 91.75 153 ILE A CA 1
ATOM 1294 C C . ILE A 1 153 ? 3.380 -7.985 -15.393 1.00 91.75 153 ILE A C 1
ATOM 1296 O O . ILE A 1 153 ? 4.596 -7.841 -15.427 1.00 91.75 153 ILE A O 1
ATOM 1300 N N . TRP A 1 154 ? 2.790 -9.141 -15.094 1.00 87.75 154 TRP A N 1
ATOM 1301 C CA . TRP A 1 154 ? 3.482 -10.397 -14.849 1.00 87.75 154 TRP A CA 1
ATOM 1302 C C . TRP A 1 154 ? 3.856 -11.044 -16.191 1.00 87.75 154 TRP A C 1
ATOM 1304 O O . TRP A 1 154 ? 3.010 -11.659 -16.843 1.00 87.75 154 TRP A O 1
ATOM 1314 N N . LYS A 1 155 ? 5.107 -10.862 -16.622 1.00 69.75 155 LYS A N 1
ATOM 1315 C CA . LYS A 1 155 ? 5.651 -11.446 -17.856 1.00 69.75 155 LYS A CA 1
ATOM 1316 C C . LYS A 1 155 ? 6.425 -12.713 -17.552 1.00 69.75 155 LYS A C 1
ATOM 1318 O O . LYS A 1 155 ? 7.265 -12.645 -16.644 1.00 69.75 155 LYS A O 1
#

Nearest PDB structures (foldseek):
  4lqq-assembly1_B  TM=2.300E-01  e=2.501E+00  Sa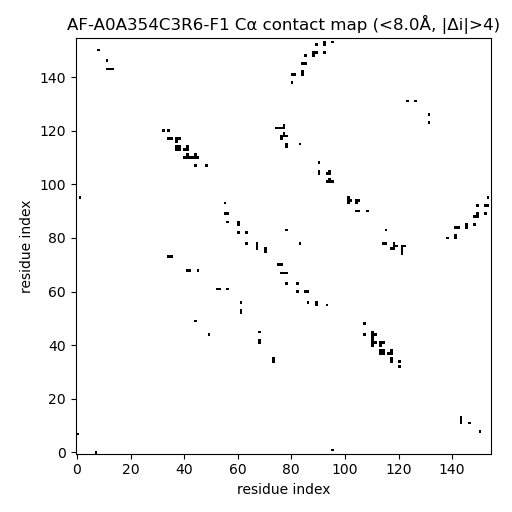ccharomyces cerevisiae S288C
  8b6f-assembly1_BA  TM=2.050E-01  e=5.288E+00  Tetrahymena thermophila SB210
  1cnt-assembly2_3  TM=2.625E-01  e=9.155E+00  Homo sapiens

Radius of gyration: 17.41 Å; Cα contacts (8 Å, |Δi|>4): 96; chains: 1; bounding box: 38×44×41 Å

pLDDT: mean 92.48, std 7.03, range [63.12, 98.5]

Mean predicted aligned error: 4.52 Å